Protein AF-W6NE11-F1 (afdb_monomer_lite)

Structure (mmCIF, N/CA/C/O backbone):
data_AF-W6NE11-F1
#
_entry.id   AF-W6NE11-F1
#
loop_
_atom_site.group_PDB
_atom_site.id
_atom_site.type_symbol
_atom_site.label_atom_id
_atom_site.label_alt_id
_atom_site.label_comp_id
_atom_site.label_asym_id
_atom_site.label_entity_id
_atom_site.label_seq_id
_atom_site.pdbx_PDB_ins_code
_atom_site.Cartn_x
_atom_site.Cartn_y
_atom_site.Cartn_z
_atom_site.occupancy
_atom_site.B_iso_or_equiv
_atom_site.auth_seq_id
_atom_site.auth_comp_id
_atom_site.auth_asym_id
_atom_site.auth_atom_id
_atom_site.pdbx_PDB_model_num
ATOM 1 N N . MET A 1 1 ? -1.445 3.786 -6.568 1.00 82.56 1 MET A N 1
ATOM 2 C CA . MET A 1 1 ? -1.524 2.386 -7.033 1.00 82.56 1 MET A CA 1
ATOM 3 C C . MET A 1 1 ? -0.811 1.506 -6.029 1.00 82.56 1 MET A C 1
ATOM 5 O O . MET A 1 1 ? 0.276 1.851 -5.598 1.00 82.56 1 MET A O 1
ATOM 9 N N . THR A 1 2 ? -1.419 0.407 -5.627 1.00 92.38 2 THR A N 1
ATOM 10 C CA . THR A 1 2 ? -0.874 -0.516 -4.629 1.00 92.38 2 THR A CA 1
ATOM 11 C C . THR A 1 2 ? -0.661 -1.877 -5.262 1.00 92.38 2 THR A C 1
ATOM 13 O O . THR A 1 2 ? -1.483 -2.329 -6.059 1.00 92.38 2 THR A O 1
ATOM 16 N N . HIS A 1 3 ? 0.452 -2.521 -4.927 1.00 94.62 3 HIS A N 1
ATOM 17 C CA . HIS A 1 3 ? 0.765 -3.870 -5.380 1.00 94.62 3 HIS A CA 1
ATOM 18 C C . HIS A 1 3 ? 1.317 -4.691 -4.222 1.00 94.62 3 HIS A C 1
ATOM 20 O O . HIS A 1 3 ? 2.198 -4.232 -3.497 1.00 94.62 3 HIS A O 1
ATOM 26 N N . GLY A 1 4 ? 0.826 -5.918 -4.074 1.00 95.00 4 GLY A N 1
ATOM 27 C CA . GLY A 1 4 ? 1.449 -6.910 -3.209 1.00 95.00 4 GLY A CA 1
ATOM 28 C C . GLY A 1 4 ? 2.603 -7.602 -3.931 1.00 95.00 4 GLY A C 1
ATOM 29 O O . GLY A 1 4 ? 2.486 -7.942 -5.111 1.00 95.00 4 GLY A O 1
ATOM 30 N N . SER A 1 5 ? 3.729 -7.842 -3.256 1.00 94.94 5 SER A N 1
ATOM 31 C CA . SER A 1 5 ? 4.881 -8.475 -3.910 1.00 94.94 5 SER A CA 1
ATOM 32 C C . SER A 1 5 ? 4.662 -9.958 -4.241 1.00 94.94 5 SER A C 1
ATOM 34 O O . SER A 1 5 ? 5.357 -10.485 -5.114 1.00 94.94 5 SER A O 1
ATOM 36 N N . LEU A 1 6 ? 3.656 -10.606 -3.645 1.00 95.88 6 LEU A N 1
ATOM 37 C CA . LEU A 1 6 ? 3.221 -11.969 -3.976 1.00 95.88 6 LEU A CA 1
ATOM 38 C C . LEU A 1 6 ? 2.001 -12.010 -4.911 1.00 95.88 6 LEU A C 1
ATOM 40 O O . LEU A 1 6 ? 1.576 -13.096 -5.301 1.00 95.88 6 LEU A O 1
ATOM 44 N N . ASP A 1 7 ? 1.435 -10.857 -5.279 1.00 94.81 7 ASP A N 1
ATOM 45 C CA . ASP A 1 7 ? 0.309 -10.790 -6.208 1.00 94.81 7 ASP A CA 1
ATOM 46 C C . ASP A 1 7 ? 0.776 -11.098 -7.645 1.00 94.81 7 ASP A C 1
ATOM 48 O O . ASP A 1 7 ? 1.556 -10.319 -8.206 1.00 94.81 7 ASP A O 1
ATOM 52 N N . PRO A 1 8 ? 0.307 -12.187 -8.290 1.00 93.88 8 PRO A N 1
ATOM 53 C CA . PRO A 1 8 ? 0.655 -12.473 -9.682 1.00 93.88 8 PRO A CA 1
ATOM 54 C C . PRO A 1 8 ? 0.175 -11.376 -10.643 1.00 93.88 8 PRO A C 1
ATOM 56 O O . PRO A 1 8 ? 0.768 -11.187 -11.706 1.00 93.88 8 PRO A O 1
ATOM 59 N N . TRP A 1 9 ? -0.857 -10.615 -10.269 1.00 94.00 9 TRP A N 1
ATOM 60 C CA . TRP A 1 9 ? -1.396 -9.538 -11.094 1.00 94.00 9 TRP A CA 1
ATOM 61 C C . TRP A 1 9 ? -0.540 -8.271 -11.076 1.00 94.00 9 TRP A C 1
ATOM 63 O O . TRP A 1 9 ? -0.746 -7.406 -11.928 1.00 94.00 9 TRP A O 1
ATOM 73 N N . LYS A 1 10 ? 0.466 -8.162 -10.192 1.00 92.00 10 LYS A N 1
ATOM 74 C CA . LYS A 1 10 ? 1.359 -6.988 -10.144 1.00 92.00 10 LYS A CA 1
ATOM 75 C C . LYS A 1 10 ? 2.083 -6.735 -11.473 1.00 92.00 10 LYS A C 1
ATOM 77 O O . LYS A 1 10 ? 2.339 -5.586 -11.816 1.00 92.00 10 LYS A O 1
ATOM 82 N N . ALA A 1 11 ? 2.351 -7.795 -12.243 1.00 91.62 11 ALA A N 1
ATOM 83 C CA . ALA A 1 11 ? 2.989 -7.723 -13.561 1.00 91.62 11 ALA A CA 1
ATOM 84 C C . ALA A 1 11 ? 2.107 -7.048 -14.630 1.00 91.62 11 ALA A C 1
ATOM 86 O O . ALA A 1 11 ? 2.601 -6.615 -15.666 1.00 91.62 11 ALA A O 1
ATOM 87 N N . LEU A 1 12 ? 0.794 -6.950 -14.391 1.00 91.12 12 LEU A N 1
ATOM 88 C CA . LEU A 1 12 ? -0.136 -6.233 -15.269 1.00 91.12 12 LEU A CA 1
ATOM 89 C C . LEU A 1 12 ? -0.240 -4.737 -14.924 1.00 91.12 12 LEU A C 1
ATOM 91 O O . LEU A 1 12 ? -0.911 -3.991 -15.636 1.00 91.12 12 LEU A O 1
ATOM 95 N N . GLY A 1 13 ? 0.379 -4.310 -13.821 1.00 86.69 13 GLY A N 1
ATOM 96 C CA . GLY A 1 13 ? 0.363 -2.939 -13.325 1.00 86.69 13 GLY A CA 1
ATOM 97 C C . GLY A 1 13 ? 1.713 -2.236 -13.461 1.00 86.69 13 GLY A C 1
ATOM 98 O O . GLY A 1 13 ? 2.514 -2.525 -14.351 1.00 86.69 13 GLY A O 1
ATOM 99 N N . LYS A 1 14 ? 1.972 -1.279 -12.563 1.00 84.12 14 LYS A N 1
ATOM 100 C CA . LYS A 1 14 ? 3.245 -0.557 -12.523 1.00 84.12 14 LYS A CA 1
ATOM 101 C C . LYS A 1 14 ? 4.250 -1.353 -11.685 1.00 84.12 14 LYS A C 1
ATOM 103 O O . LYS A 1 14 ? 4.298 -1.211 -10.468 1.00 84.12 14 LYS A O 1
ATOM 108 N N . GLU A 1 15 ? 5.091 -2.158 -12.338 1.00 78.00 15 GLU A N 1
ATOM 109 C CA . GLU A 1 15 ? 6.063 -3.023 -11.640 1.00 78.00 15 GLU A CA 1
ATOM 110 C C . GLU A 1 15 ? 7.070 -2.256 -10.766 1.00 78.00 15 GLU A C 1
ATOM 112 O O . GLU A 1 15 ? 7.557 -2.783 -9.766 1.00 78.00 15 GLU A O 1
ATOM 117 N N . LYS A 1 16 ? 7.385 -1.007 -11.131 1.00 83.25 16 LYS A N 1
ATOM 118 C CA . LYS A 1 16 ? 8.271 -0.124 -10.365 1.00 83.25 16 LYS A CA 1
ATOM 119 C C . LYS A 1 16 ? 7.486 1.044 -9.794 1.00 83.25 16 LYS A C 1
ATOM 121 O O . LYS A 1 16 ? 7.024 1.920 -10.528 1.00 83.25 16 LYS A O 1
ATOM 126 N N . CYS A 1 17 ? 7.374 1.065 -8.475 1.00 82.06 17 CYS A N 1
ATOM 127 C CA . CYS A 1 17 ? 6.767 2.173 -7.766 1.00 82.06 17 CYS A CA 1
ATOM 128 C C . CYS A 1 17 ? 7.774 3.295 -7.512 1.00 82.06 17 CYS A C 1
ATOM 130 O O . CYS A 1 17 ? 8.897 3.052 -7.082 1.00 82.06 17 CYS A O 1
ATOM 132 N N . GLU A 1 18 ? 7.324 4.523 -7.751 1.00 84.06 18 GLU A N 1
ATOM 133 C CA . GLU A 1 18 ? 7.989 5.744 -7.308 1.00 84.06 18 GLU A CA 1
ATOM 134 C C . GLU A 1 18 ? 7.012 6.479 -6.390 1.00 84.06 18 GLU A C 1
ATOM 136 O O . GLU A 1 18 ? 5.799 6.463 -6.635 1.00 84.06 18 GLU A O 1
ATOM 141 N N . GLU A 1 19 ? 7.521 7.103 -5.327 1.00 72.50 19 GLU A N 1
ATOM 142 C CA . GLU A 1 19 ? 6.672 7.772 -4.334 1.00 72.50 19 GLU A CA 1
ATOM 143 C C . GLU A 1 19 ? 5.888 8.947 -4.934 1.00 72.50 19 GLU A C 1
ATOM 145 O O . GLU A 1 19 ? 4.746 9.181 -4.540 1.00 72.50 19 GLU A O 1
ATOM 150 N N . SER A 1 20 ? 6.451 9.630 -5.937 1.00 85.25 20 SER A N 1
ATOM 151 C CA . SER A 1 20 ? 5.796 10.729 -6.664 1.00 85.25 20 SER A CA 1
ATOM 152 C C . SER A 1 20 ? 4.488 10.321 -7.339 1.00 85.25 20 SER A C 1
ATOM 154 O O . SER A 1 20 ? 3.609 11.158 -7.532 1.00 85.25 20 SER A O 1
ATOM 156 N N . ASP A 1 21 ? 4.338 9.038 -7.662 1.00 87.06 21 ASP A N 1
ATOM 157 C CA . ASP A 1 21 ? 3.187 8.519 -8.398 1.00 87.06 21 ASP A CA 1
ATOM 158 C C . ASP A 1 21 ? 2.133 7.905 -7.470 1.00 87.06 21 ASP A C 1
ATOM 160 O O . ASP A 1 21 ? 1.219 7.210 -7.927 1.00 87.06 21 ASP A O 1
ATOM 164 N N . ASN A 1 22 ? 2.270 8.112 -6.153 1.00 91.06 22 ASN A N 1
ATOM 165 C CA . ASN A 1 22 ? 1.454 7.459 -5.132 1.00 91.06 22 ASN A CA 1
ATOM 166 C C . ASN A 1 22 ? 1.402 5.936 -5.352 1.00 91.06 22 ASN A C 1
ATOM 168 O O . ASN A 1 22 ? 0.334 5.317 -5.270 1.00 91.06 22 ASN A O 1
ATOM 172 N N . CYS A 1 23 ? 2.538 5.342 -5.731 1.00 91.81 23 CYS A N 1
ATOM 173 C CA . CYS A 1 23 ? 2.677 3.912 -5.966 1.00 91.81 23 CYS A CA 1
ATOM 174 C C . CYS A 1 23 ? 3.357 3.256 -4.766 1.00 91.81 23 CYS A C 1
ATOM 176 O O . CYS A 1 23 ? 4.423 3.705 -4.350 1.00 91.81 23 CYS A O 1
ATOM 178 N N . PHE A 1 24 ? 2.772 2.185 -4.233 1.00 92.94 24 PHE A N 1
ATOM 179 C CA . PHE A 1 24 ? 3.295 1.488 -3.061 1.00 92.94 24 PHE A CA 1
ATOM 180 C C . PHE A 1 24 ? 3.391 -0.016 -3.328 1.00 92.94 24 PHE A C 1
ATOM 182 O O . PHE A 1 24 ? 2.394 -0.660 -3.658 1.00 92.94 24 PHE A O 1
ATOM 189 N N . MET A 1 25 ? 4.598 -0.565 -3.175 1.00 94.25 25 MET A N 1
ATOM 190 C CA . MET A 1 25 ? 4.840 -2.008 -3.153 1.00 94.25 25 MET A CA 1
ATOM 191 C C . MET A 1 25 ? 4.786 -2.486 -1.701 1.00 94.25 25 MET A C 1
ATOM 193 O O . MET A 1 25 ? 5.480 -1.926 -0.853 1.00 94.25 25 MET A O 1
ATOM 197 N N . ILE A 1 26 ? 3.965 -3.497 -1.426 1.00 95.38 26 ILE A N 1
ATOM 198 C CA . ILE A 1 26 ? 3.776 -4.085 -0.098 1.00 95.38 26 ILE A CA 1
ATOM 199 C C . ILE A 1 26 ? 4.387 -5.488 -0.116 1.00 95.38 26 ILE A C 1
ATOM 201 O O . ILE A 1 26 ? 3.870 -6.409 -0.753 1.00 95.38 26 ILE A O 1
ATOM 205 N N . GLU A 1 27 ? 5.510 -5.656 0.569 1.00 95.69 27 GLU A N 1
ATOM 206 C CA . GLU A 1 27 ? 6.251 -6.906 0.619 1.00 95.69 27 GLU A CA 1
ATOM 207 C C . GLU A 1 27 ? 5.482 -7.992 1.373 1.00 95.69 27 GLU A C 1
ATOM 209 O O . GLU A 1 27 ? 4.940 -7.771 2.456 1.00 95.69 27 GLU A O 1
ATOM 214 N N . GLY A 1 28 ? 5.417 -9.184 0.776 1.00 95.56 28 GLY A N 1
ATOM 215 C CA . GLY A 1 28 ? 4.704 -10.337 1.328 1.00 95.56 28 GLY A CA 1
ATOM 216 C C . GLY A 1 28 ? 3.180 -10.283 1.174 1.00 95.56 28 GLY A C 1
ATOM 217 O O . GLY A 1 28 ? 2.511 -11.255 1.515 1.00 95.56 28 GLY A O 1
ATOM 218 N N . ALA A 1 29 ? 2.617 -9.195 0.642 1.00 96.19 29 ALA A N 1
ATOM 219 C CA . ALA A 1 29 ? 1.177 -9.071 0.437 1.00 96.19 29 ALA A CA 1
ATOM 220 C C . ALA A 1 29 ? 0.710 -9.717 -0.877 1.00 96.19 29 ALA A C 1
ATOM 222 O O . ALA A 1 29 ? 1.433 -9.745 -1.877 1.00 96.19 29 ALA A O 1
ATOM 223 N N . GLY A 1 30 ? -0.529 -10.215 -0.863 1.00 95.00 30 GLY A N 1
ATOM 224 C CA . GLY A 1 30 ? -1.246 -10.701 -2.041 1.00 95.00 30 GLY A CA 1
ATOM 225 C C . GLY A 1 30 ? -2.088 -9.614 -2.714 1.00 95.00 30 GLY A C 1
ATOM 226 O O . GLY A 1 30 ? -1.853 -8.419 -2.538 1.00 95.00 30 GLY A O 1
ATOM 227 N N . HIS A 1 31 ? -3.082 -10.043 -3.490 1.00 94.75 31 HIS A N 1
ATOM 228 C CA . HIS A 1 31 ? -3.933 -9.142 -4.263 1.00 94.75 31 HIS A CA 1
ATOM 229 C C . HIS A 1 31 ? -4.751 -8.201 -3.372 1.00 94.75 31 HIS A C 1
ATOM 231 O O . HIS A 1 31 ? -5.520 -8.664 -2.527 1.00 94.75 31 HIS A O 1
ATOM 237 N N . CYS A 1 32 ? -4.590 -6.892 -3.591 1.00 93.50 32 CYS A N 1
ATOM 238 C CA . CYS A 1 32 ? -5.341 -5.816 -2.933 1.00 93.50 32 CYS A CA 1
ATOM 239 C C . CYS A 1 32 ? -5.435 -5.956 -1.402 1.00 93.50 32 CYS A C 1
ATOM 241 O O . CYS A 1 32 ? -6.487 -5.691 -0.814 1.00 93.50 32 CYS A O 1
ATOM 243 N N . ALA A 1 33 ? -4.353 -6.393 -0.747 1.00 96.25 33 ALA A N 1
ATOM 244 C CA . ALA A 1 33 ? -4.334 -6.642 0.696 1.00 96.25 33 ALA A CA 1
ATOM 245 C C . ALA A 1 33 ? -4.783 -5.416 1.518 1.00 96.25 33 ALA A C 1
ATOM 247 O O . ALA A 1 33 ? -5.491 -5.541 2.515 1.00 96.25 33 ALA A O 1
ATOM 248 N N . GLU A 1 34 ? -4.426 -4.217 1.060 1.00 95.75 34 GLU A N 1
ATOM 249 C CA . GLU A 1 34 ? -4.776 -2.935 1.669 1.00 95.75 34 GLU A CA 1
ATOM 250 C C . GLU A 1 34 ? -6.281 -2.660 1.720 1.00 95.75 34 GLU A C 1
ATOM 252 O O . GLU A 1 34 ? -6.717 -1.891 2.575 1.00 95.75 34 GLU A O 1
ATOM 257 N N . MET A 1 35 ? -7.068 -3.287 0.840 1.00 96.31 35 MET A N 1
ATOM 258 C CA . MET A 1 35 ? -8.516 -3.085 0.763 1.00 96.31 35 MET A CA 1
ATOM 259 C C . MET A 1 35 ? -9.299 -3.935 1.767 1.00 96.31 35 MET A C 1
ATOM 261 O O . MET A 1 35 ? -10.470 -3.645 2.020 1.00 96.31 35 MET A O 1
ATOM 265 N N . TYR A 1 36 ? -8.687 -4.976 2.337 1.00 96.06 36 TYR A N 1
ATOM 266 C CA . TYR A 1 36 ? -9.322 -5.747 3.402 1.00 96.06 36 TYR A CA 1
ATOM 267 C C . TYR A 1 36 ? -9.330 -4.959 4.720 1.00 96.06 36 TYR A C 1
ATOM 269 O O . TYR A 1 36 ? -8.452 -4.112 4.926 1.00 96.06 36 TYR A O 1
ATOM 277 N N . PRO A 1 37 ? -10.289 -5.239 5.626 1.00 97.00 37 PRO A N 1
ATOM 278 C CA . PRO A 1 37 ? -10.296 -4.666 6.969 1.00 97.00 37 PRO A CA 1
ATOM 279 C C . PRO A 1 37 ? -8.960 -4.877 7.685 1.00 97.00 37 PRO A C 1
ATOM 281 O O . PRO A 1 37 ? -8.298 -5.890 7.470 1.00 97.00 37 PRO A O 1
ATOM 284 N N . ALA A 1 38 ? -8.584 -3.927 8.541 1.00 96.62 38 ALA A N 1
ATOM 285 C CA . ALA A 1 38 ? -7.380 -4.053 9.352 1.00 96.62 38 ALA A CA 1
ATOM 286 C C . ALA A 1 38 ? -7.478 -5.250 10.316 1.00 96.62 38 ALA A C 1
ATOM 288 O O . ALA A 1 38 ? -8.537 -5.495 10.901 1.00 96.62 38 ALA A O 1
ATOM 289 N N . GLN A 1 39 ? -6.368 -5.963 10.475 1.00 96.56 39 GLN A N 1
ATOM 290 C CA . GLN A 1 39 ? -6.181 -7.121 11.346 1.00 96.56 39 GLN A CA 1
ATOM 291 C C . GLN A 1 39 ? -4.958 -6.900 12.245 1.00 96.56 39 GLN A C 1
ATOM 293 O O . GLN A 1 39 ? -4.068 -6.113 11.916 1.00 96.56 39 GLN A O 1
ATOM 298 N N . GLU A 1 40 ? -4.902 -7.580 13.392 1.00 96.88 40 GLU A N 1
ATOM 299 C CA . GLU A 1 40 ? -3.770 -7.454 14.325 1.00 96.88 40 GLU A CA 1
ATOM 300 C C . GLU A 1 40 ? -2.481 -8.046 13.739 1.00 96.88 40 GLU A C 1
ATOM 302 O O . GLU A 1 40 ? -1.379 -7.597 14.056 1.00 96.88 40 GLU A O 1
ATOM 307 N N . GLU A 1 41 ? -2.624 -9.020 12.842 1.00 96.69 41 GLU A N 1
ATOM 308 C CA . GLU A 1 41 ? -1.537 -9.727 12.172 1.00 96.69 41 GLU A CA 1
ATOM 309 C C . GLU A 1 41 ? -1.017 -9.003 10.919 1.00 96.69 41 GLU A C 1
ATOM 311 O O . GLU A 1 41 ? -0.100 -9.500 10.257 1.00 96.69 41 GLU A O 1
ATOM 316 N N . ASP A 1 42 ? -1.587 -7.845 10.570 1.00 96.88 42 ASP A N 1
ATOM 317 C CA . ASP A 1 42 ? -1.160 -7.087 9.401 1.00 96.88 42 ASP A CA 1
ATOM 318 C C . ASP A 1 42 ? 0.312 -6.682 9.507 1.00 96.88 42 ASP A C 1
ATOM 320 O O . ASP A 1 42 ? 0.810 -6.239 10.547 1.00 96.88 42 ASP A O 1
ATOM 324 N N . SER A 1 43 ? 1.028 -6.786 8.386 1.00 97.62 43 SER A N 1
ATOM 325 C CA . SER A 1 43 ? 2.427 -6.381 8.361 1.00 97.62 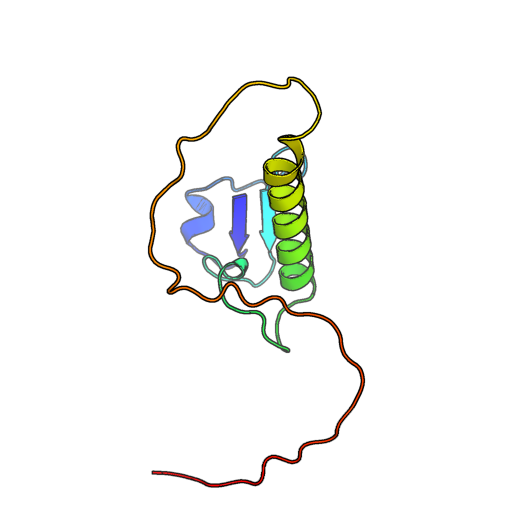43 SER A CA 1
ATOM 326 C C . SER A 1 43 ? 2.560 -4.874 8.633 1.00 97.62 43 SER A C 1
ATOM 328 O O . SER A 1 43 ? 1.710 -4.083 8.206 1.00 97.62 43 SER A O 1
ATOM 330 N N . PRO A 1 44 ? 3.660 -4.423 9.266 1.00 97.88 44 PRO A N 1
ATOM 331 C CA . PRO A 1 44 ? 3.892 -2.996 9.493 1.00 97.88 44 PRO A CA 1
ATOM 332 C C . PRO A 1 44 ? 3.805 -2.156 8.209 1.00 97.88 44 PRO A C 1
ATOM 334 O O . PRO A 1 44 ? 3.287 -1.043 8.227 1.00 97.88 44 PRO A O 1
ATOM 337 N N . GLN A 1 45 ? 4.253 -2.711 7.077 1.00 96.81 45 GLN A N 1
ATOM 338 C CA . GLN A 1 45 ? 4.203 -2.038 5.780 1.00 96.81 45 GLN A CA 1
ATOM 339 C C . GLN A 1 45 ? 2.776 -1.915 5.234 1.00 96.81 45 GLN A C 1
ATOM 341 O O . GLN A 1 45 ? 2.447 -0.909 4.602 1.00 96.81 45 GLN A O 1
ATOM 346 N N . LEU A 1 46 ? 1.916 -2.908 5.476 1.00 97.31 46 LEU A N 1
ATOM 347 C CA . LEU A 1 46 ? 0.507 -2.848 5.096 1.00 97.31 46 LEU A CA 1
ATOM 348 C C . LEU A 1 46 ? -0.224 -1.763 5.899 1.00 97.31 46 LEU A C 1
ATOM 350 O O . LEU A 1 46 ? -0.945 -0.952 5.318 1.00 97.31 46 LEU A O 1
ATOM 354 N N . ILE A 1 47 ? 0.034 -1.692 7.209 1.00 98.00 47 ILE A N 1
ATOM 355 C CA . ILE A 1 47 ? -0.500 -0.649 8.099 1.00 98.00 47 ILE A CA 1
ATOM 356 C C . ILE A 1 47 ? -0.056 0.740 7.624 1.00 98.00 47 ILE A C 1
ATOM 358 O O . ILE A 1 47 ? -0.892 1.616 7.399 1.00 98.00 47 ILE A O 1
ATOM 362 N N . GLU A 1 48 ? 1.246 0.932 7.400 1.00 96.69 48 GLU A N 1
ATOM 363 C CA . GLU A 1 48 ? 1.794 2.197 6.902 1.00 96.69 48 GLU A CA 1
ATOM 364 C C . GLU A 1 48 ? 1.177 2.592 5.550 1.00 96.69 48 GLU A C 1
ATOM 366 O O . GLU A 1 48 ? 0.820 3.753 5.332 1.00 96.69 48 GLU A O 1
ATOM 371 N N . THR A 1 49 ? 1.012 1.626 4.643 1.00 96.00 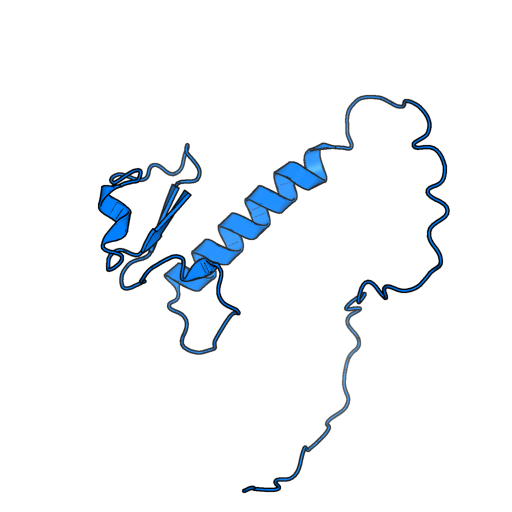49 THR A N 1
ATOM 372 C CA . THR A 1 49 ? 0.427 1.867 3.320 1.00 96.00 49 THR A CA 1
ATOM 373 C C . THR A 1 49 ? -1.026 2.324 3.431 1.00 96.00 49 THR A C 1
ATOM 375 O O . THR A 1 49 ? -1.396 3.296 2.769 1.00 96.00 49 THR A O 1
ATOM 378 N N . ARG A 1 50 ? -1.837 1.713 4.309 1.00 97.38 50 ARG A N 1
ATOM 379 C CA . ARG A 1 50 ? -3.209 2.183 4.568 1.00 97.38 50 ARG A CA 1
ATOM 380 C C . ARG A 1 50 ? -3.221 3.620 5.088 1.00 97.38 50 ARG A C 1
ATOM 382 O O . ARG A 1 50 ? -3.959 4.443 4.552 1.00 97.38 50 ARG A O 1
ATOM 389 N N . SER A 1 51 ? -2.336 3.970 6.023 1.00 96.69 51 SER A N 1
ATOM 390 C CA . SER A 1 51 ? -2.222 5.353 6.512 1.00 96.69 51 SER A CA 1
ATOM 391 C C . SER A 1 51 ? -1.821 6.351 5.413 1.00 96.69 51 SER A C 1
ATOM 393 O O . SER A 1 51 ? -2.347 7.465 5.369 1.00 96.69 51 SER A O 1
ATOM 395 N N . LYS A 1 52 ? -0.920 5.974 4.492 1.00 95.44 52 LYS A N 1
ATOM 396 C CA . LYS A 1 52 ? -0.562 6.814 3.331 1.00 95.44 52 LYS A CA 1
ATOM 397 C C . LYS A 1 52 ? -1.760 7.030 2.404 1.00 95.44 52 LYS A C 1
ATOM 399 O O . LYS A 1 52 ? -2.005 8.162 1.992 1.00 95.44 52 LYS A O 1
ATOM 404 N N . ILE A 1 53 ? -2.520 5.973 2.112 1.00 95.44 53 ILE A N 1
ATOM 405 C CA . ILE A 1 53 ? -3.733 6.044 1.284 1.00 95.44 53 ILE A CA 1
ATOM 406 C C . ILE A 1 53 ? -4.772 6.966 1.926 1.00 95.44 53 ILE A C 1
ATOM 408 O O . ILE A 1 53 ? -5.284 7.860 1.254 1.00 95.44 53 ILE A O 1
ATOM 412 N N . GLU A 1 54 ? -5.047 6.798 3.221 1.00 95.44 54 GLU A N 1
ATOM 413 C CA . GLU A 1 54 ? -5.981 7.650 3.965 1.00 95.44 54 GLU A CA 1
ATOM 414 C C . GLU A 1 54 ? -5.579 9.125 3.903 1.00 95.44 54 GLU A C 1
ATOM 416 O O . GLU A 1 54 ? -6.424 9.983 3.645 1.00 95.44 54 GLU A O 1
ATOM 421 N N . LYS A 1 55 ? -4.285 9.426 4.070 1.00 94.38 55 LYS A N 1
ATOM 422 C CA . LYS A 1 55 ? -3.761 10.790 3.953 1.00 94.38 55 LYS A CA 1
ATOM 423 C C . LYS A 1 55 ? -3.994 11.371 2.555 1.00 94.38 55 LYS A C 1
ATOM 425 O O . LYS A 1 55 ? -4.520 12.475 2.449 1.00 94.38 55 LYS A O 1
ATOM 430 N N . ILE A 1 56 ? -3.642 10.633 1.501 1.00 93.88 56 ILE A N 1
ATOM 431 C CA . ILE A 1 56 ? -3.806 11.074 0.105 1.00 93.88 56 ILE A CA 1
ATOM 432 C C . ILE A 1 56 ? -5.283 11.339 -0.212 1.00 93.88 56 ILE A C 1
ATOM 434 O O . ILE A 1 56 ? -5.629 12.381 -0.770 1.00 93.88 56 ILE A O 1
ATOM 438 N N . ILE A 1 57 ? -6.175 10.430 0.190 1.00 94.38 57 ILE A N 1
ATOM 439 C CA . ILE A 1 57 ? -7.622 10.610 0.021 1.00 94.38 57 ILE A CA 1
ATOM 440 C C . ILE A 1 57 ? -8.100 11.836 0.809 1.00 94.38 57 ILE A C 1
ATOM 442 O O . ILE A 1 57 ? -8.876 12.638 0.288 1.00 94.38 57 ILE A O 1
ATOM 446 N N . GLY A 1 58 ? -7.620 12.010 2.042 1.00 94.31 58 GLY A N 1
ATOM 447 C CA . GLY A 1 58 ? -7.918 13.168 2.879 1.00 94.31 58 GLY A CA 1
ATOM 448 C C . GLY A 1 58 ? -7.506 14.489 2.229 1.00 94.31 58 GLY A C 1
ATOM 449 O O . GLY A 1 58 ? -8.275 15.447 2.265 1.00 94.31 58 GLY A O 1
ATOM 450 N N . GLU A 1 59 ? -6.347 14.536 1.572 1.00 91.31 59 GLU A N 1
ATOM 451 C CA . GLU A 1 59 ? -5.898 15.699 0.800 1.00 91.31 59 GLU A CA 1
ATOM 452 C C . GLU A 1 59 ? -6.830 15.975 -0.387 1.00 91.31 59 GLU A C 1
ATOM 454 O O . GLU A 1 59 ? -7.283 17.107 -0.553 1.00 91.31 59 GLU A O 1
ATOM 459 N N . TRP A 1 60 ? -7.205 14.960 -1.168 1.00 92.44 60 TRP A N 1
ATOM 460 C CA . TRP A 1 60 ? -8.118 15.135 -2.307 1.00 92.44 60 TRP A CA 1
ATOM 461 C C . TRP A 1 60 ? -9.509 15.617 -1.895 1.00 92.44 60 TRP A C 1
ATOM 463 O O . TRP A 1 60 ? -10.113 16.455 -2.569 1.00 92.44 60 TRP A O 1
ATOM 473 N N . VAL A 1 61 ? -10.034 15.094 -0.788 1.00 93.69 61 VAL A N 1
ATOM 474 C CA . VAL A 1 61 ? -11.352 15.483 -0.274 1.00 93.69 61 VAL A CA 1
ATOM 475 C C . VAL A 1 61 ? -11.286 16.847 0.426 1.00 93.69 61 VAL A C 1
ATOM 477 O O . VAL A 1 61 ? -12.206 17.653 0.280 1.00 93.69 61 VAL A O 1
ATOM 480 N N . GLY A 1 62 ? -10.193 17.140 1.135 1.00 83.69 62 GLY A N 1
ATOM 481 C CA . GLY A 1 62 ? -9.973 18.382 1.882 1.00 83.69 62 GLY A CA 1
ATOM 482 C C . GLY A 1 62 ? -9.591 19.593 1.024 1.00 83.69 62 GLY A C 1
ATOM 483 O O . GLY A 1 62 ? -9.862 20.727 1.418 1.00 83.69 62 GLY A O 1
ATOM 484 N N . GLN A 1 63 ? -9.040 19.388 -0.176 1.00 59.19 63 GLN A N 1
ATOM 485 C CA . GLN A 1 63 ? -8.664 20.457 -1.117 1.00 59.19 63 GLN A CA 1
ATOM 486 C C . GLN A 1 63 ? -9.852 21.266 -1.671 1.00 59.19 63 GLN A C 1
ATOM 488 O O . GLN A 1 63 ? -9.651 22.278 -2.341 1.00 59.19 63 GLN A O 1
ATOM 493 N N . ARG A 1 64 ? -11.098 20.875 -1.375 1.00 56.47 64 ARG A N 1
ATOM 494 C CA . ARG A 1 64 ? -12.306 21.574 -1.844 1.00 56.47 64 ARG A CA 1
ATOM 495 C C . ARG A 1 64 ? -12.607 22.923 -1.175 1.00 56.47 64 ARG A C 1
ATOM 497 O O . ARG A 1 64 ? -13.542 23.579 -1.614 1.00 56.47 64 ARG A O 1
ATOM 504 N N . ASN A 1 65 ? -11.840 23.376 -0.180 1.00 59.72 65 ASN A N 1
ATOM 505 C CA . ASN A 1 65 ? -12.209 24.550 0.628 1.00 59.72 65 ASN A CA 1
ATOM 506 C C . ASN A 1 65 ? -11.109 25.620 0.722 1.00 59.72 65 ASN A C 1
ATOM 508 O O . ASN A 1 65 ? -10.677 25.956 1.824 1.00 59.72 65 AS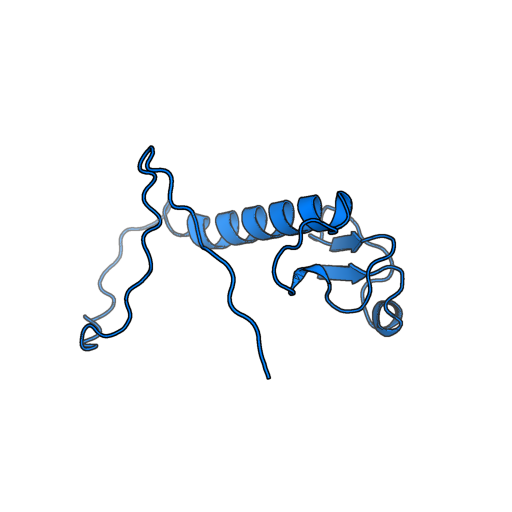N A O 1
ATOM 512 N N . SER A 1 66 ? -10.639 26.191 -0.392 1.00 57.31 66 SER A N 1
ATOM 513 C CA . SER A 1 66 ? -9.839 27.433 -0.300 1.00 57.31 66 SER A CA 1
ATOM 514 C C . SER A 1 66 ? -9.973 28.431 -1.446 1.00 57.31 66 SER A C 1
ATOM 516 O O . SER A 1 66 ? -9.462 29.530 -1.291 1.00 57.31 66 SER A O 1
ATOM 518 N N . ASN A 1 67 ? -10.682 28.147 -2.544 1.00 55.81 67 ASN A N 1
ATOM 519 C CA . ASN A 1 67 ? -10.907 29.156 -3.583 1.00 55.81 67 ASN A CA 1
ATOM 520 C C . ASN A 1 67 ? -12.333 29.062 -4.151 1.00 55.81 67 ASN A C 1
ATOM 522 O O . ASN A 1 67 ? -12.682 28.064 -4.771 1.00 55.81 67 ASN A O 1
ATOM 526 N N . ASN A 1 68 ? -13.079 30.155 -3.969 1.00 48.62 68 ASN A N 1
ATOM 527 C CA . ASN A 1 68 ? -14.434 30.492 -4.426 1.00 48.62 68 ASN A CA 1
ATOM 528 C C . ASN A 1 68 ? -15.650 30.010 -3.610 1.00 48.62 68 ASN A C 1
ATOM 530 O O . ASN A 1 68 ? -15.977 28.829 -3.529 1.00 48.62 68 ASN A O 1
ATOM 534 N N . VAL A 1 69 ? -16.344 31.013 -3.060 1.00 64.94 69 VAL A N 1
ATOM 535 C CA . VAL A 1 69 ? -17.795 31.039 -2.851 1.00 64.94 69 VAL A CA 1
ATOM 536 C C . VAL A 1 69 ? -18.449 30.797 -4.210 1.00 64.94 69 VAL A C 1
ATOM 538 O O . VAL A 1 69 ? -18.080 31.497 -5.137 1.00 64.94 69 VAL A O 1
ATOM 541 N N . ASP A 1 70 ? -19.363 29.831 -4.324 1.00 53.31 70 ASP A N 1
ATOM 542 C CA . ASP A 1 70 ? -20.533 29.907 -5.213 1.00 53.31 70 ASP A CA 1
ATOM 543 C C . ASP A 1 70 ? -21.505 28.744 -4.914 1.00 53.31 70 ASP A C 1
ATOM 545 O O . ASP A 1 70 ? -21.232 27.569 -5.148 1.00 53.31 70 ASP A O 1
ATOM 549 N N . GLU A 1 71 ? -22.621 29.128 -4.295 1.00 48.44 71 GLU A N 1
ATOM 550 C CA . GLU A 1 71 ? -23.996 28.842 -4.726 1.00 48.44 71 GLU A CA 1
ATOM 551 C C . GLU A 1 71 ? -24.475 27.374 -4.890 1.00 48.44 71 GLU A C 1
ATOM 553 O O . GLU A 1 71 ? -24.125 26.634 -5.804 1.00 48.44 71 GLU A O 1
ATOM 558 N N . GLN A 1 72 ? -25.370 27.009 -3.960 1.00 49.69 72 GLN A N 1
ATOM 559 C CA . GLN A 1 72 ? -26.345 25.911 -3.906 1.00 49.69 72 GLN A CA 1
ATOM 560 C C . GLN A 1 72 ? -26.105 24.642 -4.756 1.00 49.69 72 GLN A C 1
ATOM 562 O O . GLN A 1 72 ? -26.519 24.536 -5.911 1.00 49.69 72 GLN A O 1
ATOM 567 N N . ARG A 1 73 ? -25.745 23.544 -4.071 1.00 51.00 73 ARG A N 1
ATOM 568 C CA . ARG A 1 73 ? -26.407 22.262 -4.370 1.00 51.00 73 ARG A CA 1
ATOM 569 C C . ARG A 1 73 ? -27.886 22.423 -3.982 1.00 51.00 73 ARG A C 1
ATOM 571 O O . ARG A 1 73 ? -2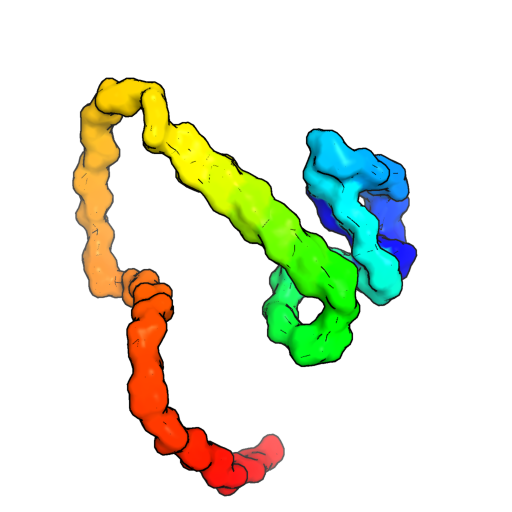8.133 22.797 -2.832 1.00 51.00 73 ARG A O 1
ATOM 578 N N . PRO A 1 74 ? -28.869 22.163 -4.867 1.00 46.94 74 PRO A N 1
ATOM 579 C CA . PRO A 1 74 ? -30.267 22.143 -4.450 1.00 46.94 74 PRO A CA 1
ATOM 580 C C . PRO A 1 74 ? -30.422 21.153 -3.287 1.00 46.94 74 PRO A C 1
ATOM 582 O O . PRO A 1 74 ? -29.710 20.144 -3.263 1.00 46.94 74 PRO A O 1
ATOM 585 N N . PRO A 1 75 ? -31.291 21.431 -2.300 1.00 42.38 75 PRO A N 1
ATOM 586 C CA . PRO A 1 75 ? -31.463 20.535 -1.170 1.00 42.38 75 PRO A CA 1
ATOM 587 C C . PRO A 1 75 ? -31.869 19.162 -1.702 1.00 42.38 75 PRO A C 1
ATOM 589 O O . PRO A 1 75 ? -32.936 18.999 -2.296 1.00 42.38 75 PRO A O 1
ATOM 592 N N . ASN A 1 76 ? -30.998 18.172 -1.510 1.00 51.72 76 ASN A N 1
ATOM 593 C CA . ASN A 1 76 ? -31.368 16.788 -1.730 1.00 51.72 76 ASN A CA 1
ATOM 594 C C . ASN A 1 76 ? -32.408 16.477 -0.645 1.00 51.72 76 ASN A C 1
ATOM 596 O O . ASN A 1 76 ? -32.049 16.300 0.518 1.00 51.72 76 ASN A O 1
ATOM 600 N N . ASN A 1 77 ? -33.690 16.458 -1.000 1.00 56.75 77 ASN A N 1
ATOM 601 C CA . ASN A 1 77 ? -34.698 15.844 -0.151 1.00 56.75 77 ASN A CA 1
ATOM 602 C C . ASN A 1 77 ? -34.422 14.336 -0.158 1.00 56.75 77 ASN A C 1
ATOM 604 O O . ASN A 1 77 ? -34.801 13.636 -1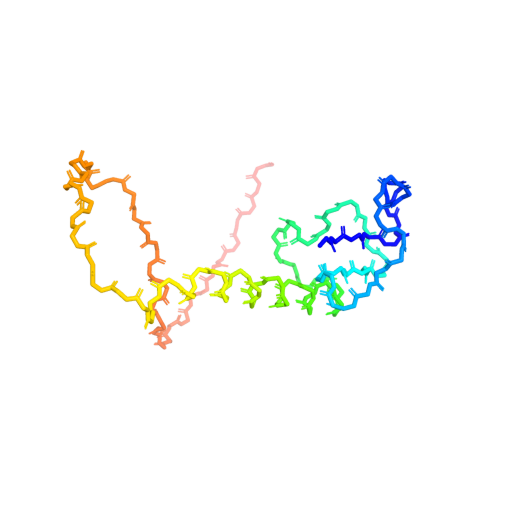.096 1.00 56.75 77 ASN A O 1
ATOM 608 N N . MET A 1 78 ? -33.663 13.864 0.825 1.00 46.41 78 MET A N 1
ATOM 609 C CA . MET A 1 78 ? -33.505 12.445 1.102 1.00 46.41 78 MET A CA 1
ATOM 610 C C . MET A 1 78 ? -33.830 12.227 2.569 1.00 46.41 78 MET A C 1
ATOM 612 O O . MET A 1 78 ? -33.159 12.753 3.455 1.00 46.41 78 MET A O 1
ATOM 616 N N . ASP A 1 79 ? -34.897 11.470 2.788 1.00 52.44 79 ASP A N 1
ATOM 617 C CA . ASP A 1 79 ? -35.367 11.023 4.085 1.00 52.44 79 ASP A CA 1
ATOM 618 C C . ASP A 1 79 ? -34.206 10.458 4.918 1.00 52.44 79 ASP A C 1
ATOM 620 O O . ASP A 1 79 ? -33.433 9.612 4.463 1.00 52.44 79 ASP A O 1
ATOM 624 N N . ASN A 1 80 ? -34.082 10.957 6.150 1.00 49.56 80 ASN A N 1
ATOM 625 C CA . ASN A 1 80 ? -33.012 10.658 7.102 1.00 49.56 80 ASN A CA 1
ATOM 626 C C . ASN A 1 80 ? -32.982 9.179 7.515 1.00 49.56 80 ASN A C 1
ATOM 628 O O . ASN A 1 80 ? -33.400 8.818 8.618 1.00 49.56 80 ASN A O 1
ATOM 632 N N . LYS A 1 81 ? -32.444 8.306 6.665 1.00 39.84 81 LYS A N 1
ATOM 633 C CA . LYS A 1 81 ? -32.234 6.900 7.016 1.00 39.84 81 LYS A CA 1
ATOM 634 C C . LYS A 1 81 ? -30.882 6.362 6.576 1.00 39.84 81 LYS A C 1
ATOM 636 O O . LYS A 1 81 ? -30.822 5.277 6.026 1.00 39.84 81 LYS A O 1
ATOM 641 N N . PHE A 1 82 ? -29.799 7.066 6.896 1.00 34.16 82 PHE A N 1
ATOM 642 C CA . PHE A 1 82 ? -28.492 6.427 7.075 1.00 34.16 82 PHE A CA 1
ATOM 643 C C . PHE A 1 82 ? -27.723 7.145 8.190 1.00 34.16 82 PHE A C 1
ATOM 645 O O . PHE A 1 82 ? -27.328 8.297 8.002 1.00 34.16 82 PHE A O 1
ATOM 652 N N . PRO A 1 83 ? -27.531 6.522 9.369 1.00 36.81 83 PRO A N 1
ATOM 653 C CA . PRO A 1 83 ? -26.733 7.124 10.422 1.00 36.81 83 PRO A CA 1
ATOM 654 C C . PRO A 1 83 ? -25.262 7.043 10.010 1.00 36.81 83 PRO A C 1
ATOM 656 O O . PRO A 1 83 ? -24.641 5.984 10.057 1.00 36.81 83 PRO A O 1
ATOM 659 N N . PHE A 1 84 ? -24.708 8.176 9.588 1.00 34.78 84 PHE A N 1
ATOM 660 C CA . PHE A 1 84 ? -23.266 8.356 9.521 1.00 34.78 84 PHE A CA 1
ATOM 661 C C . PHE A 1 84 ? -22.743 8.277 10.962 1.00 34.78 84 PHE A C 1
ATOM 663 O O . PHE A 1 84 ? -23.057 9.131 11.794 1.00 34.78 84 PHE A O 1
ATOM 670 N N . LEU A 1 85 ? -22.042 7.190 11.286 1.00 33.09 85 LEU A N 1
ATOM 671 C CA . LEU A 1 85 ? -21.520 6.914 12.619 1.00 33.09 85 LEU A CA 1
ATOM 672 C C . LEU A 1 85 ? -20.444 7.952 12.961 1.00 33.09 85 LEU A C 1
ATOM 674 O O . LEU A 1 85 ? -19.294 7.849 12.543 1.00 33.09 85 LEU A O 1
ATOM 678 N N . VAL A 1 86 ? -20.826 8.969 13.729 1.00 38.78 86 VAL A N 1
ATOM 679 C CA . VAL A 1 86 ? -19.884 9.887 14.369 1.00 38.78 86 VAL A CA 1
ATOM 680 C C . VAL A 1 86 ? -19.211 9.121 15.507 1.00 38.78 86 VAL A C 1
ATOM 682 O O . VAL A 1 86 ? -19.791 8.967 16.581 1.00 38.78 86 VAL A O 1
ATOM 685 N N . ILE A 1 87 ? -17.991 8.621 15.291 1.00 34.34 87 ILE A N 1
ATOM 686 C CA . ILE A 1 87 ? -17.168 8.054 16.371 1.00 34.34 87 ILE A CA 1
ATOM 687 C C . ILE A 1 87 ? -16.579 9.222 17.172 1.00 34.34 87 ILE A C 1
ATOM 689 O O . ILE A 1 87 ? -15.449 9.665 16.970 1.00 34.34 87 ILE A O 1
ATOM 693 N N . GLY A 1 88 ? -17.399 9.771 18.067 1.00 31.72 88 GLY A N 1
ATOM 694 C CA . GLY A 1 88 ? -16.962 10.687 19.110 1.00 31.72 88 GLY A CA 1
ATOM 695 C C . GLY A 1 88 ? -16.271 9.907 20.226 1.00 31.72 88 GLY A C 1
ATOM 696 O O . GLY A 1 88 ? -16.861 9.006 20.819 1.00 31.72 88 GLY A O 1
ATOM 697 N N . LYS A 1 89 ? -15.017 10.265 20.517 1.00 38.75 89 LYS A N 1
ATOM 698 C CA . LYS A 1 89 ? -14.270 9.808 21.695 1.00 38.75 89 LYS A CA 1
ATOM 699 C C . LYS A 1 89 ? -15.105 10.048 22.957 1.00 38.75 89 LYS A C 1
ATOM 701 O O . LYS A 1 89 ? -15.443 11.193 23.236 1.00 38.75 89 LYS A O 1
ATOM 706 N N . ASN A 1 90 ? -15.364 9.004 23.742 1.00 33.09 90 ASN A N 1
ATOM 707 C CA . ASN A 1 90 ? -15.693 9.168 25.153 1.00 33.09 90 ASN A CA 1
ATOM 708 C C . ASN A 1 90 ? -15.090 8.044 25.995 1.00 33.09 90 ASN A C 1
ATOM 710 O O . ASN A 1 90 ? -15.219 6.857 25.710 1.00 33.09 90 ASN A O 1
ATOM 714 N N . SER A 1 91 ? -14.381 8.491 27.021 1.00 38.19 91 SER A N 1
ATOM 715 C CA . SER A 1 91 ? -13.633 7.744 28.015 1.00 38.19 91 SER A CA 1
ATOM 716 C C . SER A 1 91 ? -14.514 6.820 28.854 1.00 38.19 91 SER A C 1
ATOM 718 O O . SER A 1 91 ? -15.445 7.289 29.504 1.00 38.19 91 SER A O 1
ATOM 720 N N . GLY A 1 92 ? -14.105 5.548 28.896 1.00 36.78 92 GLY A N 1
ATOM 721 C CA . GLY A 1 92 ? -14.297 4.592 29.986 1.00 36.78 92 GLY A CA 1
ATOM 722 C C . GLY A 1 92 ? -15.724 4.126 30.235 1.00 36.78 92 GLY A C 1
ATOM 723 O O . GLY A 1 92 ? -16.487 4.899 30.791 1.00 36.78 92 GLY A O 1
ATOM 724 N N . LYS A 1 93 ? -16.015 2.844 29.947 1.00 34.94 93 LYS A N 1
ATOM 725 C CA . LYS A 1 93 ? -16.538 1.835 30.900 1.00 34.94 93 LYS A CA 1
ATOM 726 C C . LYS A 1 93 ? -16.174 0.431 30.398 1.00 34.94 93 LYS A C 1
ATOM 728 O O . LYS A 1 93 ? -16.342 0.129 29.224 1.00 34.94 93 LYS A O 1
ATOM 733 N N . HIS A 1 94 ? -15.656 -0.376 31.316 1.00 38.72 94 HIS A N 1
ATOM 734 C CA . HIS A 1 94 ? -15.409 -1.814 31.218 1.00 38.72 94 HIS A CA 1
ATOM 735 C C . HIS A 1 94 ? -16.703 -2.546 30.831 1.00 38.72 94 HIS A C 1
ATOM 737 O O . HIS A 1 94 ? -17.732 -2.299 31.461 1.00 38.72 94 HIS A O 1
ATOM 743 N N . PHE A 1 95 ? -16.664 -3.423 29.828 1.00 34.28 95 PHE A N 1
ATOM 744 C CA . PHE A 1 95 ? -17.750 -4.364 29.547 1.00 34.28 95 PHE A CA 1
ATOM 745 C C . PHE A 1 95 ? -17.153 -5.711 29.148 1.00 34.28 95 PHE A C 1
ATOM 747 O O . PHE A 1 95 ? -16.622 -5.871 28.052 1.00 34.28 95 PHE A O 1
ATOM 754 N N . ASP A 1 96 ? -17.226 -6.652 30.084 1.00 37.44 96 ASP A N 1
ATOM 755 C CA . ASP A 1 96 ? -16.930 -8.063 29.877 1.00 37.44 96 ASP A CA 1
ATOM 756 C C . ASP A 1 96 ? -17.995 -8.673 28.962 1.00 37.44 96 ASP A C 1
ATOM 758 O O . ASP A 1 96 ? -19.194 -8.541 29.224 1.00 37.44 96 ASP A O 1
ATOM 762 N N . VAL A 1 97 ? -17.573 -9.356 27.899 1.00 39.69 97 VAL A N 1
ATOM 763 C CA . VAL A 1 97 ? -18.456 -10.204 27.092 1.00 39.69 97 VAL A CA 1
ATOM 764 C C . VAL A 1 97 ? -18.067 -11.651 27.365 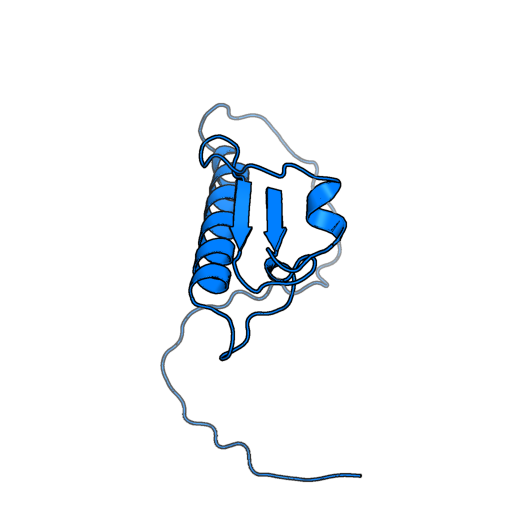1.00 39.69 97 VAL A C 1
ATOM 766 O O . VAL A 1 97 ? -17.015 -12.120 26.945 1.00 39.69 97 VAL A O 1
ATOM 769 N N . LEU A 1 98 ? -18.926 -12.309 28.142 1.00 37.16 98 LEU A N 1
ATOM 770 C CA . LEU A 1 98 ? -18.905 -13.734 28.453 1.00 37.16 98 LEU A CA 1
ATOM 771 C C . LEU A 1 98 ? -19.195 -14.588 27.209 1.00 37.16 98 LEU A C 1
ATOM 773 O O . LEU A 1 98 ? -20.035 -14.239 26.380 1.00 37.16 98 LEU A O 1
ATOM 777 N N . ASP A 1 99 ? -18.524 -15.738 27.165 1.00 41.72 99 ASP A N 1
ATOM 778 C CA . ASP A 1 99 ? -18.645 -16.827 26.197 1.00 41.72 99 ASP A CA 1
ATOM 779 C C . ASP A 1 99 ? -20.072 -17.383 26.007 1.00 41.72 99 ASP A C 1
ATOM 781 O O . ASP A 1 99 ? -20.791 -17.648 26.976 1.00 41.72 99 ASP A O 1
ATOM 785 N N . SER A 1 100 ? -20.427 -17.709 24.755 1.00 36.53 100 SER A N 1
ATOM 786 C CA . SER A 1 100 ? -21.261 -18.879 24.397 1.00 36.53 100 SER A CA 1
ATOM 787 C C . SER A 1 100 ? -21.286 -19.152 22.882 1.00 36.53 100 SER A C 1
ATOM 789 O O . SER A 1 100 ? -22.090 -18.598 22.144 1.00 36.53 100 SER A O 1
ATOM 791 N N . VAL A 1 101 ? -20.345 -19.982 22.422 1.00 50.25 101 VAL A N 1
ATOM 792 C CA . VAL A 1 101 ? -20.569 -21.350 21.896 1.00 50.25 101 VAL A CA 1
ATOM 793 C C . VAL A 1 101 ? -21.805 -21.614 20.990 1.00 50.25 101 VAL A C 1
ATOM 795 O O . VAL A 1 101 ? -22.929 -21.674 21.477 1.00 50.25 101 VAL A O 1
ATOM 798 N N . MET A 1 102 ? -21.493 -21.993 19.729 1.00 35.66 102 MET A N 1
ATOM 799 C CA . MET A 1 102 ? -22.073 -23.078 18.883 1.00 35.66 102 MET A CA 1
ATOM 800 C C . MET A 1 102 ? -23.456 -22.915 18.218 1.00 35.66 102 MET A C 1
ATOM 802 O O . MET A 1 102 ? -24.242 -22.069 18.644 1.00 35.66 102 MET A O 1
ATOM 806 N N . PRO A 1 103 ? -23.791 -23.723 17.176 1.00 50.69 103 PRO A N 1
ATOM 807 C CA . PRO A 1 103 ? -23.203 -25.006 16.712 1.00 50.69 103 PRO A CA 1
ATOM 808 C C . PRO A 1 103 ? -22.235 -24.955 15.527 1.00 50.69 103 PRO A C 1
ATOM 810 O O . PRO A 1 103 ? -22.365 -24.056 14.669 1.00 50.69 103 PRO A O 1
#

InterPro domains:
  IPR008758 Peptidase S28 [PF05577] (2-53)
  IPR029058 Alpha/Beta hydrolase fold [G3DSA:3.40.50.1820] (2-60)

Sequence (103 aa):
MTHGSLDPWKALGKEKCEESDNCFMIEGAGHCAEMYPAQEEDSPQLIETRSKIEKIIGEWVGQRNSNNVDEQRPPNNMDNKFPFLVIGKNSGKHFDVLDSVMP

Foldseek 3Di:
DEDEPPEPCCVVDDVDDDVVVLYDYHYPDYDPNLPDDDDPPDDPSSVVNVVSVVVVVCCVVVVPPDDDDDDDPDPPPDPPPDDPDPPDDDDDDDDDDDDDDDD

Organism: Haemonchus contortus (NCBI:txid6289)

Radius of gyration: 20.54 Å; chains: 1; bounding box: 44×56×46 Å

pLDDT: mean 73.53, std 24.75, range [31.72, 98.0]

Secondary structure (DSSP, 8-state):
-EEETT-GGGGGS-SS--GGGT-EEETT--TTGGGSPP-TT--HHHHHHHHHHHHHHHHHHHTTSSS------------S-----------------------